Protein AF-A0A4Y2PJT6-F1 (afdb_monomer)

Structure (mmCIF, N/CA/C/O backbone):
data_AF-A0A4Y2PJT6-F1
#
_entry.id   AF-A0A4Y2PJT6-F1
#
loop_
_atom_site.group_PDB
_atom_site.id
_atom_site.type_symbol
_atom_site.label_atom_id
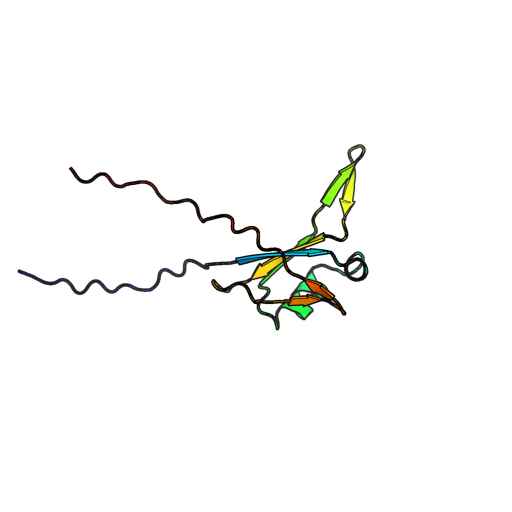_atom_site.label_alt_id
_atom_site.label_comp_id
_atom_site.label_asym_id
_atom_site.label_entity_id
_atom_site.label_seq_id
_atom_site.pdbx_PDB_ins_code
_atom_site.Cartn_x
_atom_site.Cartn_y
_atom_site.Cartn_z
_atom_site.occupancy
_atom_site.B_iso_or_equiv
_atom_site.auth_seq_id
_atom_site.auth_comp_id
_atom_site.auth_asym_id
_atom_site.auth_atom_id
_atom_site.pdbx_PDB_model_num
ATOM 1 N N . MET A 1 1 ? 49.284 0.108 -13.971 1.00 40.12 1 MET A N 1
ATOM 2 C CA . MET A 1 1 ? 47.988 0.755 -13.675 1.00 40.12 1 MET A CA 1
ATOM 3 C C . MET A 1 1 ? 46.898 -0.185 -14.168 1.00 40.12 1 MET A C 1
ATOM 5 O O . MET A 1 1 ? 46.562 -0.149 -15.342 1.00 40.12 1 MET A O 1
ATOM 9 N N . SER A 1 2 ? 46.460 -1.122 -13.324 1.00 39.94 2 SER A N 1
ATOM 10 C CA . SER A 1 2 ? 45.514 -2.173 -13.720 1.00 39.94 2 SER A CA 1
ATOM 11 C C . SER A 1 2 ? 44.085 -1.687 -13.502 1.00 39.94 2 SER A C 1
ATOM 13 O O . SER A 1 2 ? 43.638 -1.569 -12.364 1.00 39.94 2 SER A O 1
ATOM 15 N N . THR A 1 3 ? 43.380 -1.385 -14.590 1.00 53.94 3 THR A N 1
ATOM 16 C CA . THR A 1 3 ? 41.950 -1.063 -14.573 1.00 53.94 3 THR A CA 1
ATOM 17 C C . THR A 1 3 ? 41.164 -2.355 -14.396 1.00 53.94 3 THR A C 1
ATOM 19 O O . THR A 1 3 ? 40.960 -3.107 -15.346 1.00 53.94 3 THR A O 1
ATOM 22 N N . ILE A 1 4 ? 40.757 -2.633 -13.161 1.00 56.97 4 ILE A N 1
ATOM 23 C CA . ILE A 1 4 ? 39.812 -3.706 -12.853 1.00 56.97 4 ILE A CA 1
ATOM 24 C C . ILE A 1 4 ? 38.462 -3.308 -13.476 1.00 56.97 4 ILE A C 1
ATOM 26 O O . ILE A 1 4 ? 37.962 -2.225 -13.158 1.00 56.97 4 ILE A O 1
ATOM 30 N N . PRO A 1 5 ? 37.851 -4.128 -14.349 1.00 49.03 5 PRO A N 1
ATOM 31 C CA . PRO A 1 5 ? 36.507 -3.861 -14.831 1.00 49.03 5 PRO A CA 1
ATOM 32 C C . PRO A 1 5 ? 35.532 -4.078 -13.671 1.00 49.03 5 PRO A C 1
ATOM 34 O O . PRO A 1 5 ? 35.219 -5.206 -13.292 1.00 49.03 5 PRO A O 1
ATOM 37 N N . VAL A 1 6 ? 35.076 -2.984 -13.066 1.00 45.03 6 VAL A N 1
ATOM 38 C CA . VAL A 1 6 ? 34.008 -3.018 -12.068 1.00 45.03 6 VAL A CA 1
ATOM 39 C C . VAL A 1 6 ? 32.714 -3.338 -12.811 1.00 45.03 6 VAL A C 1
ATOM 41 O O . VAL A 1 6 ? 32.118 -2.474 -13.450 1.00 45.03 6 VAL A O 1
ATOM 44 N N . SER A 1 7 ? 32.292 -4.600 -12.757 1.00 48.16 7 SER A N 1
ATOM 45 C CA . SER A 1 7 ? 30.962 -5.008 -13.202 1.00 48.16 7 SER A CA 1
ATOM 46 C C . SER A 1 7 ? 29.935 -4.445 -12.223 1.00 48.16 7 SER A C 1
ATOM 48 O O . SER A 1 7 ? 29.653 -5.042 -11.184 1.00 48.16 7 SER A O 1
ATOM 50 N N . VAL A 1 8 ? 29.392 -3.271 -12.543 1.00 44.47 8 VAL A N 1
ATOM 51 C CA . VAL A 1 8 ? 28.255 -2.687 -11.831 1.00 44.47 8 VAL A CA 1
ATOM 52 C C . VAL A 1 8 ? 27.016 -3.475 -12.248 1.00 44.47 8 VAL A C 1
ATOM 54 O O . VAL A 1 8 ? 26.303 -3.096 -13.172 1.00 44.47 8 VAL A O 1
ATOM 57 N N . SER A 1 9 ? 26.776 -4.618 -11.605 1.00 47.84 9 SER A N 1
ATOM 58 C CA . SER A 1 9 ? 25.447 -5.221 -11.672 1.00 47.84 9 SER A CA 1
ATOM 59 C C . SER A 1 9 ? 24.505 -4.239 -10.972 1.00 47.84 9 SER A C 1
ATOM 61 O O . SER A 1 9 ? 24.816 -3.853 -9.837 1.00 47.84 9 SER A O 1
ATOM 63 N N . PRO A 1 10 ? 23.415 -3.758 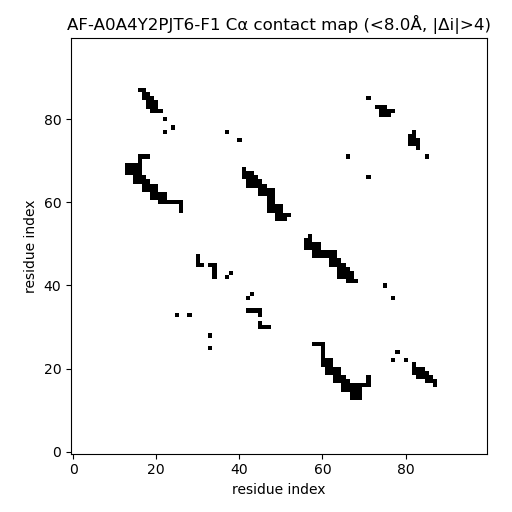-11.603 1.00 49.53 10 PRO A N 1
ATOM 64 C CA . PRO A 1 10 ? 22.418 -2.999 -10.870 1.00 49.53 10 PRO A CA 1
ATOM 65 C C . PRO A 1 10 ? 22.014 -3.873 -9.690 1.00 49.53 10 PRO A C 1
ATOM 67 O O . PRO A 1 10 ? 21.546 -4.995 -9.869 1.00 49.53 10 PRO A O 1
ATOM 70 N N . HIS A 1 11 ? 22.293 -3.401 -8.475 1.00 50.28 11 HIS A N 1
ATOM 71 C CA . HIS A 1 11 ? 21.807 -4.085 -7.292 1.00 50.28 11 HIS A CA 1
ATOM 72 C C . HIS A 1 11 ? 20.299 -4.229 -7.498 1.00 50.28 11 HIS A C 1
ATOM 74 O O . HIS A 1 11 ? 19.632 -3.245 -7.829 1.00 50.28 11 HIS A O 1
ATOM 80 N N . GLU A 1 12 ? 19.754 -5.428 -7.298 1.00 48.28 12 GLU A N 1
ATOM 81 C CA . GLU A 1 12 ? 18.312 -5.701 -7.281 1.00 48.28 12 GLU A CA 1
ATOM 82 C C . GLU A 1 12 ? 17.655 -5.032 -6.056 1.00 48.28 12 GLU A C 1
ATOM 84 O O . GLU A 1 12 ? 16.797 -5.589 -5.377 1.00 48.28 12 GLU A O 1
ATOM 89 N N . THR A 1 13 ? 18.105 -3.825 -5.694 1.00 52.28 13 THR A N 1
ATOM 90 C CA . THR A 1 13 ? 17.367 -2.888 -4.867 1.00 52.28 13 THR A CA 1
ATOM 91 C C . THR A 1 13 ? 16.086 -2.636 -5.630 1.00 52.28 13 THR A C 1
ATOM 93 O O . THR A 1 13 ? 16.043 -1.792 -6.517 1.00 52.28 13 THR A O 1
ATOM 96 N N . LEU A 1 14 ? 15.064 -3.426 -5.309 1.00 57.28 14 LEU A N 1
ATOM 97 C CA . LEU A 1 14 ? 13.676 -3.089 -5.533 1.00 57.28 14 LEU A CA 1
ATOM 98 C C . LEU A 1 14 ? 13.504 -1.627 -5.102 1.00 57.28 14 LEU A C 1
ATOM 100 O O . LEU A 1 14 ? 13.338 -1.359 -3.909 1.00 57.28 14 LEU A O 1
ATOM 104 N N . ASN A 1 15 ? 13.516 -0.660 -6.018 1.00 61.69 15 ASN A N 1
ATOM 105 C CA . ASN A 1 15 ? 12.930 0.625 -5.686 1.00 61.69 15 ASN A CA 1
ATOM 106 C C . ASN A 1 15 ? 11.432 0.413 -5.821 1.00 61.69 15 ASN A C 1
ATOM 108 O O . ASN A 1 15 ? 10.811 0.648 -6.851 1.00 61.69 15 ASN A O 1
ATOM 112 N N . THR A 1 16 ? 10.853 -0.083 -4.738 1.00 71.81 16 THR A N 1
ATOM 113 C CA . THR A 1 16 ? 9.419 -0.026 -4.578 1.00 71.81 16 THR A CA 1
ATOM 114 C C . THR A 1 16 ? 9.017 1.410 -4.308 1.00 71.81 16 THR A C 1
ATOM 116 O O . THR A 1 16 ? 9.615 2.072 -3.455 1.00 71.81 16 THR A O 1
ATOM 119 N N . SER A 1 17 ? 7.965 1.871 -4.962 1.00 77.56 17 SER A N 1
ATOM 120 C CA . SER A 1 17 ? 7.316 3.133 -4.631 1.00 77.56 17 SER A CA 1
ATOM 121 C C . SER A 1 17 ? 5.982 2.854 -3.926 1.00 77.56 17 SER A C 1
ATOM 123 O O . SER A 1 17 ? 5.447 1.746 -4.012 1.00 77.56 17 SER A O 1
ATOM 125 N N . LYS A 1 18 ? 5.463 3.803 -3.135 1.00 84.25 18 LYS A N 1
ATOM 126 C CA . LYS A 1 18 ? 4.198 3.627 -2.401 1.00 84.25 18 LYS A CA 1
ATOM 127 C C . LYS A 1 18 ? 3.262 4.805 -2.621 1.00 84.25 18 LYS A C 1
ATOM 129 O O . LYS A 1 18 ? 3.692 5.954 -2.566 1.00 84.25 18 LYS A O 1
ATOM 134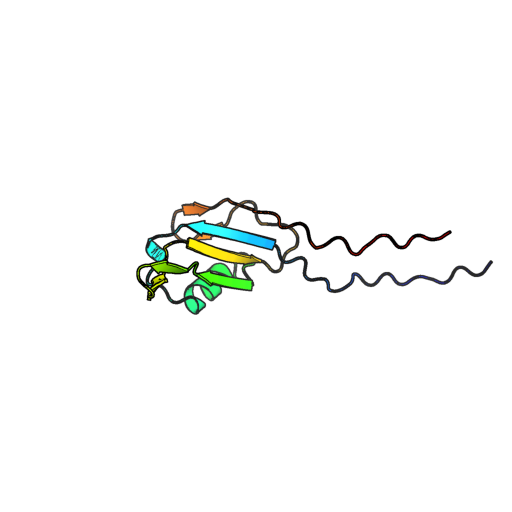 N N . GLY A 1 19 ? 1.982 4.510 -2.816 1.00 83.12 19 GLY A N 1
ATOM 135 C CA . GLY A 1 19 ? 0.914 5.497 -2.959 1.00 83.12 19 GLY A CA 1
ATOM 136 C C . GLY A 1 19 ? -0.223 5.228 -1.983 1.00 83.12 19 GLY A C 1
ATOM 137 O O . GLY A 1 19 ? -0.481 4.078 -1.633 1.00 83.12 19 GLY A O 1
ATOM 138 N N . VAL A 1 20 ? -0.910 6.278 -1.532 1.00 85.12 20 VAL A N 1
ATOM 139 C CA . VAL A 1 20 ? -2.119 6.139 -0.706 1.00 85.12 20 VAL A CA 1
ATOM 140 C C . VAL A 1 20 ? -3.337 6.540 -1.521 1.00 85.12 20 VAL A C 1
ATOM 142 O O . VAL A 1 20 ? -3.385 7.637 -2.076 1.00 85.12 20 VAL A O 1
ATOM 145 N N . ILE A 1 21 ? -4.342 5.671 -1.551 1.00 85.56 21 ILE A N 1
ATOM 146 C CA . ILE A 1 21 ? -5.620 5.923 -2.216 1.00 85.56 21 ILE A CA 1
ATOM 147 C C . ILE A 1 21 ? -6.763 5.901 -1.203 1.00 85.56 21 ILE A C 1
ATOM 149 O O . ILE A 1 21 ? -6.660 5.290 -0.140 1.00 85.56 21 ILE A O 1
ATOM 153 N N . THR A 1 22 ? -7.859 6.590 -1.519 1.00 84.81 22 THR A N 1
ATOM 154 C CA . THR A 1 22 ? -9.034 6.700 -0.640 1.00 84.81 22 THR A CA 1
ATOM 155 C C . THR A 1 22 ? -10.283 6.279 -1.396 1.00 84.81 22 THR A C 1
ATOM 157 O O . THR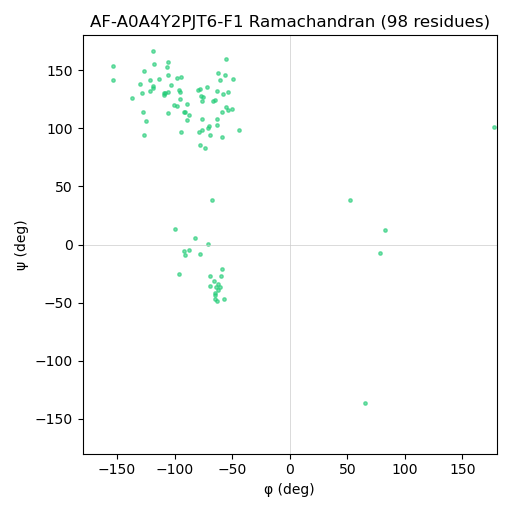 A 1 22 ? -10.898 7.109 -2.057 1.00 84.81 22 THR A O 1
ATOM 160 N N . CYS A 1 23 ? -10.684 5.017 -1.290 1.00 83.38 23 CYS A N 1
ATOM 161 C CA . CYS A 1 23 ? -11.801 4.476 -2.057 1.00 83.38 23 CYS A CA 1
ATOM 162 C C . CYS A 1 23 ? -12.819 3.803 -1.132 1.00 83.38 23 CYS A C 1
ATOM 164 O O . CYS A 1 23 ? -12.512 2.803 -0.487 1.00 83.38 23 CYS A O 1
ATOM 166 N N . GLY A 1 24 ? -14.026 4.373 -1.050 1.00 84.69 24 GLY A N 1
ATOM 167 C CA . GLY A 1 24 ? -15.113 3.820 -0.235 1.00 84.69 24 GLY A CA 1
ATOM 168 C C . GLY A 1 24 ? -15.666 2.508 -0.794 1.00 84.69 24 GLY A C 1
ATOM 169 O O . GLY A 1 24 ? -15.967 1.603 -0.026 1.00 84.69 24 GLY A O 1
ATOM 170 N N . GLU A 1 25 ? -15.715 2.374 -2.120 1.00 85.56 25 GLU A N 1
ATOM 171 C CA . GLU A 1 25 ? -16.195 1.164 -2.807 1.00 85.56 25 GLU A CA 1
ATOM 172 C C . GLU A 1 25 ? -15.328 -0.059 -2.486 1.00 85.56 25 GLU A C 1
ATOM 174 O O . GLU A 1 25 ? -15.831 -1.166 -2.327 1.00 85.56 25 GLU A O 1
ATOM 179 N N . LEU A 1 26 ? -14.022 0.150 -2.295 1.00 85.88 26 LEU A N 1
ATOM 180 C CA . LEU A 1 26 ? -13.086 -0.913 -1.939 1.00 85.88 26 LEU A CA 1
ATOM 181 C C . LEU A 1 26 ? -13.081 -1.243 -0.442 1.00 85.88 26 LEU A C 1
ATOM 183 O O . LEU A 1 26 ? -12.235 -2.015 -0.009 1.00 85.88 26 LEU A O 1
ATOM 187 N N . PHE A 1 27 ? -13.960 -0.668 0.383 1.00 87.69 27 PHE A N 1
ATOM 188 C CA . PHE A 1 27 ? -13.929 -0.890 1.833 1.00 87.69 27 PHE A CA 1
ATOM 189 C C . PHE A 1 27 ? -14.234 -2.343 2.219 1.00 87.69 27 PHE A C 1
ATOM 191 O O . PHE A 1 27 ? -13.535 -2.917 3.054 1.00 87.69 27 PHE A O 1
ATOM 198 N N . HIS A 1 28 ? -15.240 -2.937 1.574 1.00 88.62 28 HIS A N 1
ATOM 199 C CA . HIS A 1 28 ? -15.685 -4.311 1.827 1.00 88.62 28 HIS A CA 1
ATOM 200 C C . HIS A 1 28 ? -14.998 -5.349 0.931 1.00 88.62 28 HIS A C 1
ATOM 202 O O . HIS A 1 28 ? -15.193 -6.545 1.123 1.00 88.62 28 HIS A O 1
ATOM 208 N N . VAL A 1 29 ? -14.186 -4.902 -0.030 1.00 89.50 29 VAL A N 1
ATOM 209 C CA . VAL A 1 29 ? -13.498 -5.795 -0.965 1.00 89.50 29 VAL A CA 1
ATOM 210 C C . VAL A 1 29 ? -12.261 -6.408 -0.281 1.00 89.50 29 VAL A C 1
ATOM 212 O O . VAL A 1 29 ? -11.490 -5.673 0.367 1.00 89.50 29 VAL A O 1
ATOM 215 N N . PRO A 1 30 ? -12.048 -7.733 -0.395 1.00 92.69 30 PRO A N 1
ATOM 216 C CA . PRO A 1 30 ? -10.835 -8.397 0.078 1.00 92.69 30 PRO A CA 1
ATOM 217 C C . PRO A 1 30 ? -9.565 -7.796 -0.538 1.00 92.69 30 PRO A C 1
ATOM 219 O O . PRO A 1 30 ? -9.562 -7.356 -1.686 1.00 92.69 30 PRO A O 1
ATOM 222 N N . LEU A 1 31 ? -8.466 -7.769 0.224 1.00 91.94 31 LEU A N 1
ATOM 223 C CA . LEU A 1 31 ? -7.204 -7.186 -0.255 1.00 91.94 31 LEU A CA 1
ATOM 224 C C . LEU A 1 31 ? -6.590 -7.967 -1.416 1.00 91.94 31 LEU A C 1
ATOM 226 O O . LEU A 1 31 ? -5.976 -7.346 -2.283 1.00 91.94 31 LEU A O 1
ATOM 230 N N . ASP A 1 32 ? -6.789 -9.282 -1.456 1.00 92.69 32 ASP A N 1
ATOM 231 C CA . ASP A 1 32 ? -6.275 -10.136 -2.527 1.00 92.69 32 ASP A CA 1
ATOM 232 C C . ASP A 1 32 ? -6.937 -9.780 -3.863 1.00 92.69 32 ASP A C 1
ATOM 234 O O . ASP A 1 32 ? -6.240 -9.472 -4.825 1.00 92.69 32 ASP A O 1
ATOM 238 N N . GLU A 1 33 ? -8.266 -9.635 -3.884 1.00 92.50 33 GLU A N 1
ATOM 239 C CA . GLU A 1 33 ? -9.013 -9.226 -5.081 1.00 92.50 33 GLU A CA 1
ATOM 240 C C . GLU A 1 33 ? -8.614 -7.816 -5.560 1.00 92.50 33 GLU A C 1
ATOM 242 O O . GLU A 1 33 ? -8.492 -7.553 -6.760 1.00 92.50 33 GLU A O 1
ATOM 247 N N . ILE A 1 34 ? -8.378 -6.883 -4.627 1.00 90.62 34 ILE A N 1
ATOM 248 C CA . ILE A 1 34 ? -7.883 -5.541 -4.971 1.00 90.62 34 ILE A CA 1
ATOM 249 C C . ILE A 1 34 ? -6.478 -5.634 -5.574 1.00 90.62 34 ILE A C 1
ATOM 251 O O . ILE A 1 34 ? -6.179 -4.935 -6.544 1.00 90.62 34 ILE A O 1
ATOM 255 N N . THR A 1 35 ? -5.618 -6.479 -5.004 1.00 91.38 35 THR A N 1
ATOM 256 C CA . THR A 1 35 ? -4.246 -6.672 -5.478 1.00 91.38 35 THR A CA 1
ATOM 257 C C . THR A 1 35 ? -4.252 -7.246 -6.888 1.00 91.38 35 THR A C 1
ATOM 259 O O . THR A 1 35 ? -3.629 -6.648 -7.756 1.00 91.38 35 THR A O 1
ATOM 262 N N . GLU A 1 36 ? -5.020 -8.305 -7.154 1.00 91.44 36 GLU A N 1
ATOM 263 C CA . GLU A 1 36 ? -5.149 -8.913 -8.487 1.00 91.44 36 GLU A CA 1
ATOM 264 C C . GLU A 1 36 ? -5.623 -7.899 -9.539 1.00 91.44 36 GLU A C 1
ATOM 266 O O . GLU A 1 36 ? -5.018 -7.758 -10.604 1.00 91.44 36 GLU A O 1
ATOM 271 N N . LYS A 1 37 ? -6.659 -7.108 -9.225 1.00 89.38 37 LYS A N 1
ATOM 272 C CA . LYS A 1 37 ? -7.187 -6.084 -10.144 1.00 89.38 37 LYS A CA 1
ATOM 273 C C . LYS A 1 37 ? -6.179 -4.971 -10.437 1.00 89.38 37 LYS A C 1
ATOM 275 O O . LYS A 1 37 ? -6.124 -4.462 -11.559 1.00 89.38 37 LYS A O 1
ATOM 280 N N . LEU A 1 38 ? -5.384 -4.572 -9.443 1.00 87.38 38 LEU A N 1
ATOM 281 C CA . LEU A 1 38 ? -4.399 -3.495 -9.574 1.00 87.38 38 LEU A CA 1
ATOM 282 C C . LEU A 1 38 ? -3.008 -3.981 -10.008 1.00 87.38 38 LEU A C 1
ATOM 284 O O . LEU A 1 38 ? -2.168 -3.154 -10.367 1.00 87.38 38 LEU A O 1
ATOM 288 N N . GLN A 1 39 ? -2.764 -5.292 -10.041 1.00 88.94 39 GLN A N 1
ATOM 289 C CA . GLN A 1 39 ? -1.487 -5.876 -10.453 1.00 88.94 39 GLN A CA 1
ATOM 290 C C . GLN A 1 39 ? -1.133 -5.504 -11.896 1.00 88.94 39 GLN A C 1
ATOM 292 O O . GLN A 1 39 ? 0.017 -5.184 -12.193 1.00 88.94 39 GLN A O 1
ATOM 297 N N . SER A 1 40 ? -2.144 -5.424 -12.769 1.00 85.75 40 SER A N 1
ATOM 298 C CA . SER A 1 40 ? -2.011 -4.927 -14.150 1.00 85.75 40 SER A CA 1
ATOM 299 C C . SER A 1 40 ? -1.476 -3.489 -14.248 1.00 85.75 40 SER A C 1
ATOM 301 O O . SER A 1 40 ? -0.927 -3.103 -15.274 1.00 85.75 40 SER A O 1
ATOM 303 N N . GLN A 1 41 ? -1.598 -2.700 -13.176 1.00 85.31 41 GLN A N 1
ATOM 304 C CA . GLN A 1 41 ? -1.108 -1.322 -13.072 1.00 85.31 41 GLN A CA 1
ATOM 305 C C . GLN A 1 41 ? 0.229 -1.232 -12.312 1.00 85.31 41 GLN A C 1
ATOM 307 O O . GLN A 1 41 ? 0.641 -0.147 -11.901 1.00 85.31 41 GLN A O 1
ATOM 312 N N . GLY A 1 42 ? 0.908 -2.363 -12.099 1.00 85.81 42 GLY A N 1
ATOM 313 C CA . GLY A 1 42 ? 2.218 -2.422 -11.447 1.00 85.81 42 GLY A CA 1
ATOM 314 C C . GLY A 1 42 ? 2.174 -2.417 -9.917 1.00 85.81 42 GLY A C 1
ATOM 315 O O . GLY A 1 42 ? 3.214 -2.222 -9.284 1.00 85.81 42 GLY A O 1
ATOM 316 N N . VAL A 1 43 ? 0.999 -2.617 -9.308 1.00 87.88 43 VAL A N 1
ATOM 317 C CA . VAL A 1 43 ? 0.876 -2.799 -7.855 1.00 87.88 43 VAL A CA 1
ATOM 318 C C . VAL A 1 43 ? 1.332 -4.208 -7.483 1.00 87.88 43 VAL A C 1
ATOM 320 O O . VAL A 1 43 ? 0.793 -5.194 -7.971 1.00 87.88 43 VAL A O 1
ATOM 323 N N . SER A 1 44 ? 2.314 -4.307 -6.593 1.00 89.81 44 SER A N 1
ATOM 324 C CA . SER A 1 44 ? 2.815 -5.570 -6.046 1.00 89.81 44 SER A CA 1
ATOM 325 C C . SER A 1 44 ? 2.181 -5.933 -4.705 1.00 89.81 44 SER A C 1
ATOM 327 O O . SER A 1 44 ? 2.140 -7.105 -4.345 1.00 89.81 44 SER A O 1
ATOM 329 N N . HIS A 1 45 ? 1.704 -4.946 -3.942 1.00 90.88 45 HIS A N 1
ATOM 330 C CA . HIS A 1 45 ? 1.099 -5.197 -2.636 1.00 90.88 45 HIS A CA 1
ATOM 331 C C . HIS A 1 45 ? 0.085 -4.120 -2.255 1.00 90.88 45 HIS A C 1
ATOM 333 O O . HIS A 1 45 ? 0.330 -2.928 -2.459 1.00 90.88 45 HIS A O 1
ATOM 339 N N . VAL A 1 46 ? -1.019 -4.527 -1.627 1.00 91.44 46 VAL A N 1
ATOM 340 C CA . VAL A 1 46 ? -2.058 -3.626 -1.114 1.00 91.44 46 VAL A CA 1
ATOM 341 C C . VAL A 1 46 ? -2.221 -3.831 0.385 1.00 91.44 46 VAL A C 1
ATOM 343 O O . VAL A 1 46 ? -2.376 -4.949 0.862 1.00 91.44 46 VAL A O 1
ATOM 346 N N . ARG A 1 47 ? -2.236 -2.735 1.147 1.00 92.94 47 ARG A N 1
ATOM 347 C CA . ARG A 1 47 ? -2.449 -2.761 2.598 1.00 92.94 47 ARG A CA 1
ATOM 348 C C . ARG A 1 47 ? -3.551 -1.795 3.006 1.00 92.94 47 ARG A C 1
ATOM 350 O O . ARG A 1 47 ? -3.492 -0.618 2.659 1.00 92.94 47 ARG A O 1
ATOM 357 N N . ARG A 1 48 ? -4.523 -2.248 3.800 1.00 93.00 48 ARG A N 1
ATOM 358 C CA . ARG A 1 48 ? -5.554 -1.364 4.367 1.00 93.00 48 ARG A CA 1
ATOM 359 C C . ARG A 1 48 ? -5.006 -0.589 5.557 1.00 93.00 48 ARG A C 1
ATOM 361 O O . ARG A 1 48 ? -4.352 -1.162 6.426 1.00 93.00 48 ARG A O 1
ATOM 368 N N . ILE A 1 49 ? -5.272 0.714 5.602 1.00 91.56 49 ILE A N 1
ATOM 369 C CA . ILE A 1 49 ? -5.006 1.506 6.802 1.00 91.56 49 ILE A CA 1
ATOM 370 C C . ILE A 1 49 ? -6.115 1.207 7.801 1.00 91.56 49 ILE A C 1
ATOM 372 O O . ILE A 1 49 ? -7.302 1.328 7.487 1.00 91.56 49 ILE A O 1
ATOM 376 N N . THR A 1 50 ? -5.718 0.842 9.009 1.00 92.81 50 THR A N 1
ATOM 377 C CA . THR A 1 50 ? -6.624 0.637 10.132 1.00 92.81 50 THR A CA 1
ATOM 378 C C . THR A 1 50 ? -6.373 1.689 11.200 1.00 92.81 50 THR A C 1
ATOM 380 O O . THR A 1 50 ? -5.219 2.035 11.458 1.00 92.81 50 THR A O 1
ATOM 383 N N . ILE A 1 51 ? -7.425 2.164 11.853 1.00 93.62 51 ILE A N 1
ATOM 384 C CA . ILE A 1 51 ? -7.321 3.054 13.012 1.00 93.62 51 ILE A CA 1
ATOM 385 C C . ILE A 1 51 ? -7.668 2.294 14.285 1.00 93.62 51 ILE A C 1
ATOM 387 O O . ILE A 1 51 ? -8.437 1.339 14.249 1.00 93.62 51 ILE A O 1
ATOM 391 N N . ARG A 1 52 ? -7.116 2.720 15.421 1.00 96.31 52 ARG A N 1
ATOM 392 C CA . ARG A 1 52 ? -7.565 2.244 16.731 1.00 96.31 52 ARG A CA 1
ATOM 393 C C . ARG A 1 52 ? -8.575 3.230 17.296 1.00 96.31 52 ARG A C 1
ATOM 395 O O . ARG A 1 52 ? -8.262 4.413 17.403 1.00 96.31 52 ARG A O 1
ATOM 402 N N . ARG A 1 53 ? -9.759 2.746 17.657 1.00 95.44 53 ARG A N 1
ATOM 403 C CA . ARG A 1 53 ? -10.796 3.523 18.340 1.00 95.44 53 ARG A CA 1
ATOM 404 C C . ARG A 1 53 ? -11.384 2.661 19.446 1.00 95.44 53 ARG A C 1
ATOM 406 O O . ARG A 1 53 ? -11.738 1.517 19.188 1.00 95.44 53 ARG A O 1
ATOM 413 N N . ASP A 1 54 ? -11.399 3.181 20.670 1.00 92.75 54 ASP A N 1
ATOM 414 C CA . ASP A 1 54 ? -11.938 2.484 21.848 1.00 92.75 54 ASP A CA 1
ATOM 415 C C . ASP A 1 54 ? -11.348 1.070 22.047 1.00 92.75 54 ASP A C 1
ATOM 417 O O . ASP A 1 54 ? -12.041 0.111 22.372 1.00 92.75 54 ASP A O 1
ATOM 421 N N . GLY A 1 55 ? -10.045 0.918 21.783 1.00 92.81 55 GLY A N 1
ATOM 422 C CA . GLY A 1 55 ? -9.333 -0.364 21.877 1.00 92.81 55 GLY A CA 1
ATOM 423 C C . GLY A 1 55 ? -9.545 -1.322 20.697 1.00 92.81 55 GLY A C 1
ATOM 424 O O . GLY A 1 55 ? -8.833 -2.318 20.599 1.00 92.81 55 GLY A O 1
ATOM 425 N N . GLN A 1 56 ? -10.446 -1.012 19.762 1.00 94.62 56 GLN A N 1
ATOM 426 C CA . GLN A 1 56 ? -10.729 -1.839 18.589 1.00 94.62 56 GLN A CA 1
ATOM 427 C C . GLN A 1 56 ? -9.995 -1.341 17.343 1.00 94.62 56 GLN A C 1
ATOM 429 O O . GLN A 1 56 ? -9.847 -0.137 17.119 1.00 94.62 56 GLN A O 1
ATOM 434 N N . LEU A 1 57 ? -9.537 -2.281 16.512 1.00 93.56 57 LEU A N 1
ATOM 435 C CA . LEU A 1 57 ? -8.909 -1.993 15.227 1.00 93.56 57 LEU A CA 1
ATOM 436 C C . LEU A 1 57 ? -9.992 -1.898 14.143 1.00 93.56 57 LEU A C 1
ATOM 438 O O . LEU A 1 57 ? -10.621 -2.894 13.798 1.00 93.56 57 LEU A O 1
ATOM 442 N N . LEU A 1 58 ? -10.209 -0.702 13.605 1.00 92.06 58 LEU A N 1
ATOM 443 C CA . LEU A 1 58 ? -11.227 -0.431 12.597 1.00 92.06 58 LEU A CA 1
ATOM 444 C C . LEU A 1 58 ? -10.586 -0.235 11.228 1.00 92.06 58 LEU A C 1
ATOM 446 O O . LEU A 1 58 ? -9.655 0.558 11.063 1.00 92.06 58 LEU A O 1
ATOM 450 N N . ASN A 1 59 ? -11.127 -0.926 10.228 1.00 90.88 59 ASN A N 1
ATOM 451 C CA . ASN A 1 59 ? -10.776 -0.697 8.834 1.00 90.88 59 ASN A CA 1
ATOM 452 C C . ASN A 1 59 ? -11.153 0.728 8.411 1.00 90.88 59 ASN A C 1
ATOM 454 O O . ASN A 1 59 ? -12.151 1.285 8.867 1.00 90.88 59 ASN A O 1
ATOM 458 N N . THR A 1 60 ? -10.375 1.307 7.496 1.00 88.94 60 THR A N 1
ATOM 459 C CA . THR A 1 60 ? -10.707 2.578 6.840 1.00 88.94 60 THR A CA 1
ATOM 460 C C . THR A 1 60 ? -10.844 2.395 5.330 1.00 88.94 60 THR A C 1
ATOM 462 O O . THR A 1 60 ? -10.412 1.391 4.763 1.00 88.94 60 THR A O 1
ATOM 465 N N . LYS A 1 61 ? -11.405 3.404 4.657 1.00 87.94 61 LYS A N 1
ATOM 466 C CA . LYS A 1 61 ? -11.453 3.498 3.187 1.00 87.94 61 LYS A CA 1
ATOM 467 C C . LYS A 1 61 ? -10.091 3.784 2.533 1.00 87.94 61 LYS A C 1
ATOM 469 O O . LYS A 1 61 ? -10.019 3.962 1.319 1.00 87.94 61 LYS A O 1
ATOM 474 N N . HIS A 1 62 ? -9.023 3.905 3.321 1.00 88.38 62 HIS A N 1
ATOM 475 C CA . HIS A 1 62 ? -7.696 4.232 2.819 1.00 88.38 62 HIS A CA 1
ATOM 476 C C . HIS A 1 62 ? -6.869 2.963 2.596 1.00 88.38 62 HIS A C 1
ATOM 478 O O . HIS A 1 62 ? -6.764 2.106 3.477 1.00 88.38 62 HIS A O 1
ATOM 484 N N . LEU A 1 63 ? -6.250 2.869 1.422 1.00 89.06 63 LEU A N 1
ATOM 485 C CA . LEU A 1 63 ? -5.375 1.769 1.029 1.00 89.06 63 LEU A CA 1
ATOM 486 C C . LEU A 1 63 ? -3.990 2.314 0.688 1.00 89.06 63 LEU A C 1
ATOM 488 O O . LEU A 1 63 ? -3.860 3.374 0.081 1.00 89.06 63 LEU A O 1
ATOM 492 N N . ILE A 1 64 ? -2.961 1.567 1.063 1.00 89.62 64 ILE A N 1
ATOM 493 C CA . ILE A 1 64 ? -1.576 1.785 0.664 1.00 89.62 64 ILE A CA 1
ATOM 494 C C . ILE A 1 64 ? -1.277 0.799 -0.458 1.00 89.62 64 ILE A C 1
ATOM 496 O O . ILE A 1 64 ? -1.355 -0.410 -0.252 1.00 89.62 64 ILE A O 1
ATOM 500 N N . LEU A 1 65 ? -0.915 1.321 -1.621 1.00 88.94 65 LEU A N 1
ATOM 501 C CA . LEU A 1 65 ? -0.433 0.560 -2.764 1.00 88.94 65 LEU A CA 1
ATOM 502 C C . LEU A 1 65 ? 1.092 0.583 -2.745 1.00 88.94 65 LEU A C 1
ATOM 504 O O . LEU A 1 65 ? 1.691 1.642 -2.567 1.00 88.94 65 LEU A O 1
ATOM 508 N N . THR A 1 66 ? 1.715 -0.571 -2.923 1.00 87.81 66 THR A N 1
ATOM 509 C CA . THR A 1 66 ? 3.153 -0.704 -3.162 1.00 87.81 66 THR A CA 1
ATOM 510 C C . THR A 1 66 ? 3.342 -1.123 -4.605 1.00 87.81 66 THR A C 1
ATOM 512 O O . THR A 1 66 ? 2.688 -2.059 -5.051 1.00 87.81 66 THR A O 1
ATOM 515 N N . PHE A 1 67 ? 4.219 -0.436 -5.322 1.00 85.75 67 PHE A N 1
ATOM 516 C CA . PHE A 1 67 ? 4.591 -0.745 -6.696 1.00 85.75 67 PHE A CA 1
ATOM 517 C C . PHE A 1 67 ? 5.981 -1.360 -6.697 1.00 85.75 67 PHE A C 1
ATOM 519 O O . PHE A 1 67 ? 6.824 -0.955 -5.899 1.00 85.75 67 PHE A O 1
ATOM 526 N N . SER A 1 68 ? 6.242 -2.300 -7.599 1.00 81.00 68 SER A N 1
ATOM 527 C CA . SER A 1 68 ? 7.590 -2.848 -7.818 1.00 81.00 68 SER A CA 1
ATOM 528 C C . SER A 1 68 ? 8.493 -1.916 -8.638 1.00 81.00 68 SER A C 1
ATOM 530 O O . SER A 1 68 ? 9.686 -2.177 -8.756 1.00 81.00 68 SER A O 1
ATOM 532 N N . SER A 1 69 ? 7.935 -0.830 -9.185 1.00 73.88 69 SER A N 1
ATOM 533 C CA . SER A 1 69 ? 8.658 0.152 -9.993 1.00 73.88 69 SER A CA 1
ATOM 534 C C . SER A 1 69 ? 9.166 1.344 -9.186 1.00 73.88 69 SER A C 1
ATOM 536 O O . SER A 1 69 ? 8.488 1.888 -8.302 1.00 73.88 69 SER A O 1
ATOM 538 N N . HIS A 1 70 ? 10.350 1.783 -9.610 1.00 66.62 70 HIS A N 1
ATOM 539 C CA . HIS A 1 70 ? 11.108 2.918 -9.108 1.00 66.62 70 HIS A CA 1
ATOM 540 C C . HIS A 1 70 ? 10.433 4.242 -9.463 1.00 66.62 70 HIS A C 1
ATOM 542 O O . HIS A 1 70 ? 10.587 5.244 -8.765 1.00 66.62 70 HIS A O 1
ATOM 548 N N . VAL A 1 71 ? 9.679 4.222 -10.561 1.00 65.75 71 VAL A N 1
ATOM 549 C CA . VAL A 1 71 ? 8.876 5.329 -11.054 1.00 65.75 71 VAL A CA 1
ATOM 550 C C . VAL A 1 71 ? 7.455 5.100 -10.579 1.00 65.75 71 VAL A C 1
ATOM 552 O O . VAL A 1 71 ? 6.834 4.086 -10.905 1.00 65.75 71 VAL A O 1
ATOM 555 N N . LEU A 1 72 ? 6.951 6.041 -9.790 1.00 66.56 72 LEU A N 1
ATOM 556 C CA . LEU A 1 72 ? 5.574 5.992 -9.339 1.00 66.56 72 LEU A CA 1
ATOM 557 C C . LEU A 1 72 ? 4.676 6.398 -10.519 1.00 66.56 72 LEU A C 1
ATOM 559 O O . LEU A 1 72 ? 4.937 7.436 -11.132 1.00 66.56 72 LEU A O 1
ATOM 563 N N . PRO A 1 73 ? 3.668 5.586 -10.884 1.00 67.50 73 PRO A N 1
ATOM 564 C CA . PRO A 1 73 ? 2.793 5.917 -11.998 1.00 67.50 73 PRO A CA 1
ATOM 565 C C . PRO A 1 73 ? 2.061 7.233 -11.723 1.00 67.50 73 PRO A C 1
ATOM 567 O O . PRO A 1 73 ? 1.641 7.501 -10.599 1.00 67.50 73 PRO A O 1
ATOM 570 N N . GLU A 1 74 ? 1.883 8.051 -12.758 1.00 66.12 74 GLU A N 1
ATOM 571 C CA . GLU A 1 74 ? 1.252 9.373 -12.638 1.00 66.12 74 GLU A CA 1
ATOM 572 C C . GLU A 1 74 ? -0.187 9.287 -12.093 1.00 66.12 74 GLU A C 1
ATOM 574 O O . GLU A 1 74 ? -0.669 10.195 -11.415 1.00 66.12 74 GLU A O 1
ATOM 579 N N . TYR A 1 75 ? -0.863 8.158 -12.326 1.00 68.31 75 TYR A N 1
ATOM 580 C CA . TYR A 1 75 ? -2.149 7.833 -11.726 1.00 68.31 75 TYR A CA 1
ATOM 581 C C . TYR A 1 75 ? -2.354 6.319 -11.630 1.00 68.31 75 TYR A C 1
ATOM 583 O O . TYR A 1 75 ? -1.862 5.550 -12.454 1.00 68.31 75 TYR A O 1
ATOM 591 N N . VAL A 1 76 ? -3.167 5.904 -10.659 1.00 72.56 76 VAL A N 1
ATOM 592 C CA . VAL A 1 76 ? -3.756 4.561 -10.604 1.00 72.56 76 VAL A CA 1
ATOM 593 C C . VAL A 1 76 ? -5.267 4.690 -10.651 1.00 72.56 76 VAL A C 1
ATOM 595 O O . VAL A 1 76 ? -5.853 5.537 -9.969 1.00 72.56 76 VAL A O 1
ATOM 598 N N . LYS A 1 77 ? -5.895 3.853 -11.474 1.00 70.75 77 LYS A N 1
ATOM 599 C CA . LYS A 1 77 ? -7.347 3.719 -11.552 1.00 70.75 77 LYS A CA 1
ATOM 600 C C . LYS A 1 77 ? -7.792 2.631 -10.586 1.00 70.75 77 LYS A C 1
ATOM 602 O O . LYS A 1 77 ? -7.487 1.458 -10.781 1.00 70.75 77 LYS A O 1
ATOM 607 N N . ALA A 1 78 ? -8.532 3.027 -9.562 1.00 67.19 78 ALA A N 1
ATOM 608 C CA . ALA A 1 78 ? -9.238 2.116 -8.672 1.00 67.19 78 ALA A CA 1
ATOM 609 C C . ALA A 1 78 ? -10.715 2.531 -8.678 1.00 67.19 78 ALA A C 1
ATOM 611 O O . ALA A 1 78 ? -11.060 3.594 -8.159 1.00 67.19 78 ALA A O 1
ATOM 612 N N . GLY A 1 79 ? -11.564 1.743 -9.344 1.00 67.62 79 GLY A N 1
ATOM 613 C CA . GLY A 1 79 ? -12.933 2.156 -9.675 1.00 67.62 79 GLY A CA 1
ATOM 614 C C . GLY A 1 79 ? -12.955 3.334 -10.662 1.00 67.62 79 GLY A C 1
ATOM 615 O O . GLY A 1 79 ? -12.178 3.363 -11.618 1.00 67.62 79 GLY A O 1
ATOM 616 N N . TYR A 1 80 ? -13.819 4.324 -10.416 1.00 51.69 80 TYR A N 1
ATOM 617 C CA . TYR A 1 80 ? -13.972 5.526 -11.256 1.00 51.69 80 TYR A CA 1
ATOM 618 C C . TYR A 1 80 ? -13.025 6.685 -10.897 1.00 51.69 80 TYR A C 1
ATOM 620 O O . TYR A 1 80 ? -12.995 7.705 -11.587 1.00 51.69 80 TYR A O 1
ATOM 628 N N . MET A 1 81 ? -12.241 6.557 -9.824 1.00 57.56 81 MET A N 1
ATOM 629 C CA . MET A 1 81 ? -11.445 7.656 -9.277 1.00 57.56 81 ME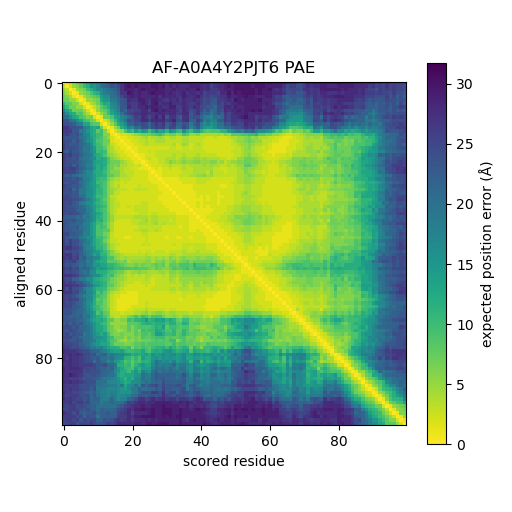T A CA 1
ATOM 630 C C . MET A 1 81 ? -9.959 7.537 -9.647 1.00 57.56 81 MET A C 1
ATOM 632 O O . MET A 1 81 ? -9.357 6.464 -9.581 1.00 57.56 81 MET A O 1
ATOM 636 N N . ARG A 1 82 ? -9.356 8.675 -10.017 1.00 57.69 82 ARG A N 1
ATOM 637 C CA . ARG A 1 82 ? -7.902 8.839 -10.167 1.00 57.69 82 ARG A CA 1
ATOM 638 C C . ARG A 1 82 ? -7.332 9.268 -8.821 1.00 57.69 82 ARG A C 1
ATOM 640 O O . ARG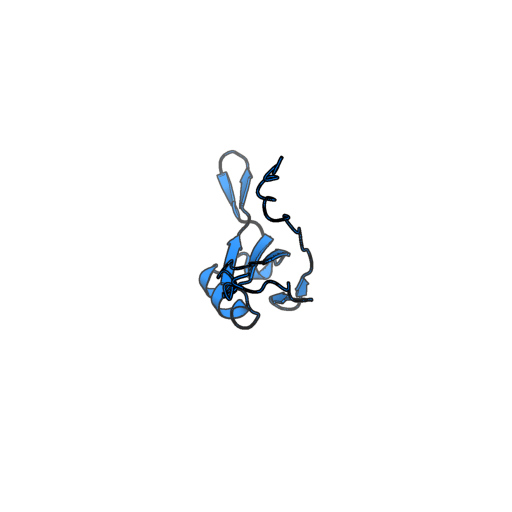 A 1 82 ? -7.724 10.312 -8.302 1.00 57.69 82 ARG A O 1
ATOM 647 N N . TYR A 1 83 ? -6.416 8.490 -8.258 1.00 62.78 83 TYR A N 1
ATOM 648 C CA . TYR A 1 83 ? -5.790 8.836 -6.984 1.00 62.78 83 TYR A CA 1
ATOM 649 C C . TYR A 1 83 ? -4.335 9.250 -7.172 1.00 62.78 83 TYR A C 1
ATOM 651 O O . TYR A 1 83 ? -3.551 8.529 -7.783 1.00 62.78 83 TYR A O 1
ATOM 659 N N . TRP A 1 84 ? -3.988 10.394 -6.582 1.00 55.38 84 TRP A N 1
ATOM 660 C CA . TRP A 1 84 ? -2.621 10.842 -6.347 1.00 55.38 84 TRP A CA 1
ATOM 661 C C . TRP A 1 84 ? -2.426 10.998 -4.836 1.00 55.38 84 TRP A C 1
ATOM 663 O O . TRP A 1 84 ? -3.310 11.522 -4.155 1.00 55.38 84 TRP A O 1
ATOM 673 N N . LYS A 1 85 ? -1.285 10.529 -4.321 1.00 50.94 85 LYS A N 1
ATOM 674 C CA . LYS A 1 85 ? -0.565 11.059 -3.147 1.00 50.94 85 LYS A CA 1
ATOM 675 C C . LYS A 1 85 ? 0.651 10.175 -2.885 1.00 50.94 85 LYS A C 1
ATOM 677 O O . LYS A 1 85 ? 0.544 9.082 -2.326 1.00 50.94 85 LYS A O 1
ATOM 682 N N . VAL A 1 86 ? 1.802 10.674 -3.323 1.00 46.91 86 VAL A N 1
ATOM 683 C CA . VAL A 1 86 ? 3.120 10.113 -3.032 1.00 46.91 86 VAL A CA 1
ATOM 684 C C . VAL A 1 86 ? 3.648 10.804 -1.785 1.00 46.91 86 VAL A C 1
ATOM 686 O O . VAL A 1 86 ? 3.935 11.997 -1.821 1.00 46.91 86 VAL A O 1
ATOM 689 N N . TYR A 1 87 ? 3.802 10.065 -0.690 1.00 48.78 87 TYR A N 1
ATOM 690 C CA . TYR A 1 87 ? 4.766 10.444 0.338 1.00 48.78 87 TYR A CA 1
ATOM 691 C C . TYR A 1 87 ? 6.039 9.681 0.009 1.00 48.78 87 TYR A C 1
ATOM 693 O O . TYR A 1 87 ? 6.158 8.493 0.309 1.00 48.78 87 TYR A O 1
ATOM 701 N N . GLY A 1 88 ? 6.964 10.347 -0.680 1.00 45.00 88 GLY A N 1
ATOM 702 C CA . GLY A 1 88 ? 8.305 9.818 -0.852 1.00 45.00 88 GLY A CA 1
ATOM 703 C C . GLY A 1 88 ? 8.935 9.723 0.529 1.00 45.00 88 GLY A C 1
ATOM 704 O O . GLY A 1 88 ? 9.318 10.739 1.096 1.00 45.00 88 GLY A O 1
ATOM 705 N N . VAL A 1 89 ? 9.009 8.521 1.095 1.00 46.44 89 VAL A N 1
ATOM 706 C CA . VAL A 1 89 ? 9.967 8.257 2.166 1.00 46.44 89 VAL A CA 1
ATOM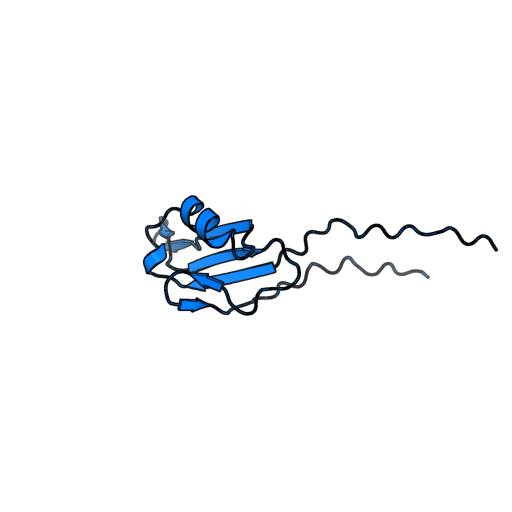 707 C C . VAL A 1 89 ? 11.305 8.123 1.445 1.00 46.44 89 VAL A C 1
ATOM 709 O O . VAL A 1 89 ? 11.470 7.148 0.706 1.00 46.44 89 VAL A O 1
ATOM 712 N N . PRO A 1 90 ? 12.236 9.089 1.557 1.00 41.25 90 PRO A N 1
ATOM 713 C CA . PRO A 1 90 ? 13.566 8.879 1.015 1.00 41.25 90 PRO A CA 1
ATOM 714 C C . PRO A 1 90 ? 14.132 7.633 1.693 1.00 41.25 90 PRO A C 1
ATOM 716 O O . PRO A 1 90 ? 14.069 7.502 2.917 1.00 41.25 90 PRO A O 1
ATOM 719 N N . ALA A 1 91 ? 14.638 6.692 0.895 1.00 46.78 91 ALA A N 1
ATOM 720 C CA . ALA A 1 91 ? 15.359 5.545 1.425 1.00 46.78 91 ALA A CA 1
ATOM 721 C C . ALA A 1 91 ? 16.432 6.038 2.420 1.00 46.78 91 ALA A C 1
ATOM 723 O O . ALA A 1 91 ? 17.025 7.099 2.183 1.00 46.78 91 ALA A O 1
ATOM 724 N N . PRO A 1 92 ? 16.684 5.321 3.531 1.00 41.53 92 PRO A N 1
ATOM 725 C CA . PRO A 1 92 ? 17.707 5.726 4.485 1.00 41.53 92 PRO A CA 1
ATOM 726 C C . PRO A 1 92 ? 19.040 5.881 3.748 1.00 41.53 92 PRO A C 1
ATOM 728 O O . PRO A 1 92 ? 19.551 4.932 3.149 1.00 41.53 92 PRO A O 1
ATOM 731 N N . ARG A 1 93 ? 19.589 7.102 3.762 1.00 51.03 93 ARG A N 1
ATOM 732 C CA . ARG A 1 93 ? 20.938 7.374 3.266 1.00 51.03 93 ARG A CA 1
ATOM 733 C C . ARG A 1 93 ? 21.895 6.592 4.164 1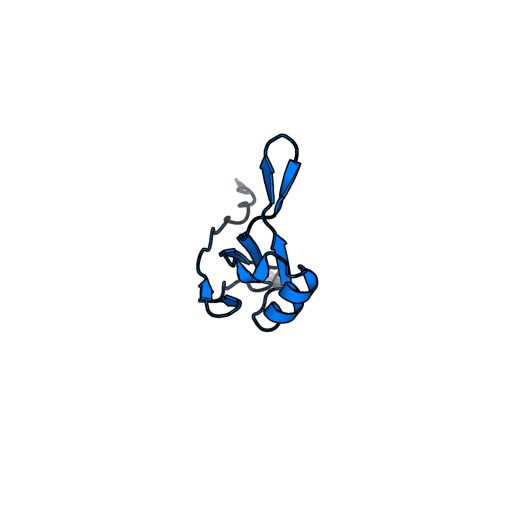.00 51.03 93 ARG A C 1
ATOM 735 O O . ARG A 1 93 ? 22.044 6.927 5.337 1.00 51.03 93 ARG A O 1
ATOM 742 N N . ARG A 1 94 ? 22.487 5.512 3.643 1.00 55.19 94 ARG A N 1
ATOM 743 C CA . ARG A 1 94 ? 23.583 4.816 4.329 1.00 55.19 94 ARG A CA 1
ATOM 744 C C . ARG A 1 94 ? 24.755 5.794 4.441 1.00 55.19 94 ARG A C 1
ATOM 746 O O . ARG A 1 94 ? 25.042 6.516 3.490 1.00 55.19 94 ARG A O 1
ATOM 753 N N . GLY A 1 95 ? 2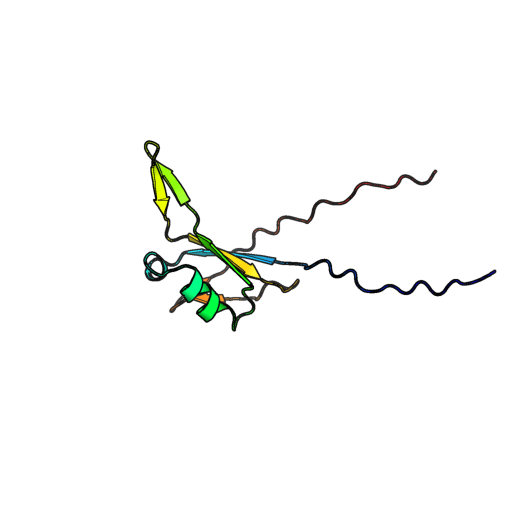5.300 5.874 5.653 1.00 46.78 95 GLY A N 1
ATOM 754 C CA . GLY A 1 95 ? 26.167 6.939 6.143 1.00 46.78 95 GLY A CA 1
ATOM 755 C C . GLY A 1 95 ? 27.410 7.213 5.304 1.00 46.78 95 GLY A C 1
ATOM 756 O O . GLY A 1 95 ? 27.872 6.380 4.529 1.00 46.78 95 GLY A O 1
ATOM 757 N N . ALA A 1 96 ? 27.935 8.418 5.506 1.00 45.94 96 ALA A N 1
ATOM 758 C CA . ALA A 1 96 ? 29.232 8.849 5.027 1.00 45.94 96 ALA A CA 1
ATOM 759 C C . ALA A 1 96 ? 30.312 7.827 5.406 1.00 45.94 96 ALA A C 1
ATOM 761 O O . ALA A 1 96 ? 30.608 7.643 6.586 1.00 45.94 96 ALA A O 1
ATOM 762 N N . THR A 1 97 ? 30.940 7.207 4.411 1.00 40.03 97 THR A N 1
ATOM 763 C CA . THR A 1 97 ? 32.292 6.691 4.599 1.00 40.03 97 THR A CA 1
ATOM 764 C C . THR A 1 97 ? 33.215 7.897 4.485 1.00 40.03 97 THR A C 1
ATOM 766 O O . THR A 1 97 ? 33.513 8.359 3.386 1.00 40.03 97 THR A O 1
ATOM 769 N N . SER A 1 98 ? 33.594 8.465 5.632 1.00 44.31 98 SER A N 1
ATOM 770 C CA . SER A 1 98 ? 34.779 9.315 5.710 1.00 44.31 98 SER A CA 1
ATOM 771 C C . SER A 1 98 ? 35.964 8.456 5.268 1.00 44.31 98 SER A C 1
ATOM 773 O O . SER A 1 98 ? 36.277 7.451 5.904 1.00 44.31 98 SER A O 1
ATOM 775 N N . TYR A 1 99 ? 36.557 8.811 4.132 1.00 38.34 99 TYR A N 1
ATOM 776 C CA . TYR A 1 99 ? 37.912 8.411 3.792 1.00 38.34 99 TYR A CA 1
ATOM 777 C C . TYR A 1 99 ? 38.795 9.642 3.964 1.00 38.34 99 TYR A C 1
ATOM 779 O O . TYR A 1 99 ? 38.662 10.591 3.194 1.00 38.34 99 TYR A O 1
ATOM 787 N N . HIS A 1 100 ? 39.674 9.523 4.963 1.00 39.44 100 HIS A N 1
ATOM 788 C CA . HIS A 1 100 ? 40.798 10.379 5.349 1.00 39.44 100 HIS A CA 1
ATOM 789 C C . HIS A 1 100 ? 40.493 11.753 5.952 1.00 39.44 100 HIS A C 1
ATOM 791 O O . HIS A 1 100 ? 39.793 12.575 5.326 1.00 39.44 100 HIS A O 1
#

Organism: Araneus ventricosus (NCBI:txid182803)

Secondary structure (DSSP, 8-state):
--------PPP-----EEEEEE-SGGGSS-HHHHHHHHHTTTEEEEEEEEEEETTEEEEEEEEEEEESSSSPPS-EEETTEEE------PPP-PPP----

Mean predicted aligned error: 12.9 Å

pLDDT: mean 72.15, std 19.19, range [38.34, 96.31]

Foldseek 3Di:
DDDDPPPPDPPLPQLKFKWKDQAPVCQPPDQVVQQVVQVVVQFPGKDFDWDADPNDTHTHSMIMTIGSDNDDDPFGDDDPDTDDDGPPPPDPDDDDPDDD

Radius of gyration: 19.06 Å; Cα contacts (8 Å, |Δi|>4): 137; chains: 1; bounding box: 64×21×37 Å

Nearest PDB structures (foldseek):
  3nnc-assembly1_A  TM=7.202E-01  e=1.040E-01  Homo sapiens
  4lmz-assembly1_A  TM=7.227E-01  e=2.279E-01  Homo sapiens
  2dhs-assembly1_A  TM=4.930E-01  e=5.333E-01  Homo sapiens
  8ui2-assembly1_B  TM=3.583E-01  e=1.110E-01  synthetic construct
  1dbd-assembly1_B  TM=4.588E-01  e=2.563E+00  Deltapapillomavirus 4

Sequence (100 aa):
MSTIPVSVSPHETLNTSKGVITCGELFHVPLDEITEKLQSQGVSHVRRITIRRDGQLLNTKHLILTFSSHVLPEYVKAGYMRYWKVYGVPAPRRGATSYH

Solvent-accessible surface area (backbone atoms only — not comparable to full-atom values): 6449 Å² total; per-residue (Å²): 136,86,84,74,82,78,80,78,68,78,68,87,71,70,40,58,29,54,37,48,40,80,40,70,85,56,52,84,51,57,58,66,63,53,31,63,70,36,35,85,75,48,36,72,44,58,42,74,44,64,47,79,56,97,90,39,82,38,83,46,42,36,34,38,40,30,25,65,38,71,66,70,70,92,61,51,77,62,83,95,44,78,43,75,49,73,72,82,74,76,73,84,78,78,73,85,79,83,77,133